Protein AF-A0A497GL86-F1 (afdb_monomer_lite)

Secondary structure (DSSP, 8-state):
-----S---------HHHHHHHHHHHHTTSSS-HHHHHHHHHHHHHHHHHHHHHT--------

Foldseek 3Di:
DDPPPPDDDDDDDDPPVVVVVLVVCCVVVVDVHSVRVVVVVVVVVCCVPVVVVVPPPPPPPPD

Structure (mmCIF, N/CA/C/O backbone):
data_AF-A0A497GL86-F1
#
_entry.id   AF-A0A497GL86-F1
#
loop_
_atom_site.group_PDB
_atom_site.id
_atom_site.type_symbol
_atom_site.label_atom_id
_atom_site.label_alt_id
_atom_site.label_comp_id
_atom_site.label_asym_id
_atom_site.label_entity_id
_atom_site.label_seq_id
_atom_site.pdbx_PDB_ins_code
_atom_site.Cartn_x
_atom_site.Cartn_y
_atom_site.Cartn_z
_atom_site.occupancy
_atom_site.B_iso_or_equiv
_atom_site.auth_seq_id
_atom_site.auth_comp_id
_atom_site.auth_asym_id
_atom_site.auth_atom_id
_atom_site.pdbx_PDB_model_num
ATOM 1 N N . MET A 1 1 ? 4.738 -27.804 14.932 1.00 46.47 1 MET A N 1
ATOM 2 C CA . MET A 1 1 ? 4.296 -27.492 13.555 1.00 46.47 1 MET A CA 1
ATOM 3 C C . MET A 1 1 ? 4.056 -25.994 13.464 1.00 46.47 1 MET A C 1
ATOM 5 O O . MET A 1 1 ? 2.989 -25.529 13.834 1.00 46.47 1 MET A O 1
ATOM 9 N N . THR A 1 2 ? 5.063 -25.216 13.072 1.00 50.09 2 THR A N 1
ATOM 10 C CA . THR A 1 2 ? 4.907 -23.759 12.962 1.00 50.09 2 THR A CA 1
ATOM 11 C C . THR A 1 2 ? 4.410 -23.450 11.557 1.00 50.09 2 THR A C 1
ATOM 13 O O . THR A 1 2 ? 5.160 -23.599 10.593 1.00 50.09 2 THR A O 1
ATOM 16 N N . HIS A 1 3 ? 3.140 -23.067 11.424 1.00 59.03 3 HIS A N 1
ATOM 17 C CA . HIS A 1 3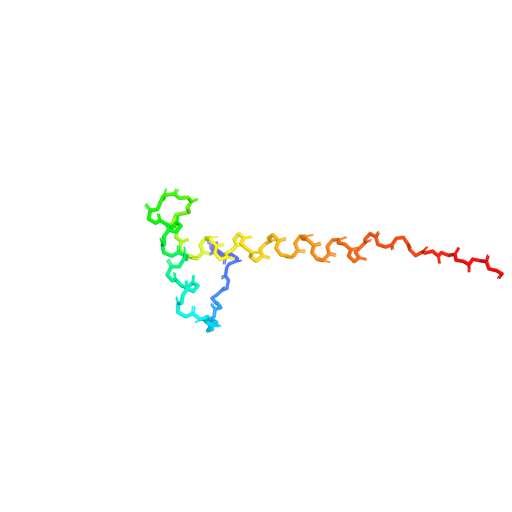 ? 2.602 -22.540 10.172 1.00 59.03 3 HIS A CA 1
ATOM 18 C C . HIS A 1 3 ? 3.344 -21.245 9.839 1.00 59.03 3 HIS A C 1
ATOM 20 O O . HIS A 1 3 ? 3.036 -20.176 10.360 1.00 59.03 3 HIS A O 1
ATOM 26 N N . LYS A 1 4 ? 4.378 -21.349 9.002 1.00 60.81 4 LYS A N 1
ATOM 27 C CA . LYS A 1 4 ? 5.092 -20.194 8.472 1.00 60.81 4 LYS A CA 1
ATOM 28 C C . LYS A 1 4 ? 4.130 -19.483 7.527 1.00 60.81 4 LYS A C 1
ATOM 30 O O . LYS A 1 4 ? 3.869 -19.965 6.426 1.00 60.81 4 LYS A O 1
ATOM 35 N N . SER A 1 5 ? 3.560 -18.367 7.969 1.00 66.56 5 SER A N 1
ATOM 36 C CA . SER A 1 5 ? 2.891 -17.440 7.066 1.00 66.56 5 SER A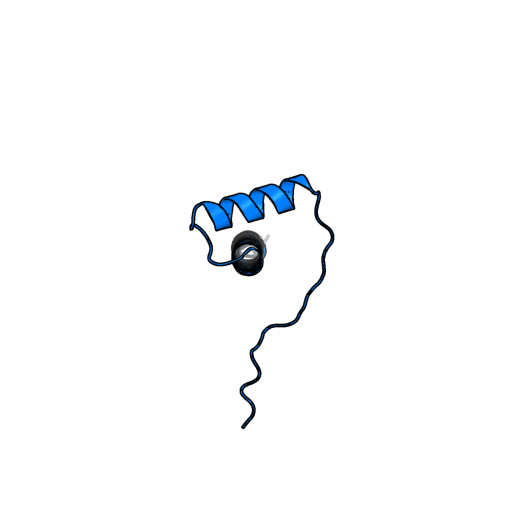 CA 1
ATOM 37 C C . SER A 1 5 ? 3.903 -17.078 5.974 1.00 66.56 5 SER A C 1
ATOM 39 O O . SER A 1 5 ? 4.993 -16.584 6.254 1.00 66.56 5 SER A O 1
ATOM 41 N N . ASN A 1 6 ? 3.599 -17.406 4.717 1.00 82.38 6 ASN A N 1
ATOM 42 C CA . ASN A 1 6 ? 4.487 -17.164 3.571 1.00 82.38 6 ASN A CA 1
ATOM 43 C C . ASN A 1 6 ? 4.516 -15.672 3.177 1.00 82.38 6 ASN A C 1
ATOM 45 O O . ASN A 1 6 ? 4.468 -15.327 2.000 1.00 82.38 6 ASN A O 1
ATOM 49 N N . LEU A 1 7 ? 4.566 -14.773 4.159 1.00 88.62 7 LEU A N 1
ATOM 50 C CA . LEU A 1 7 ? 4.680 -13.334 3.967 1.00 88.62 7 LEU A CA 1
ATOM 51 C C . LEU A 1 7 ? 6.046 -12.880 4.482 1.00 88.62 7 LEU A C 1
ATOM 53 O O . LEU A 1 7 ? 6.469 -13.251 5.575 1.00 88.62 7 LEU A O 1
ATOM 57 N N . LYS A 1 8 ? 6.745 -12.077 3.680 1.00 90.69 8 LYS A N 1
ATOM 58 C CA . LYS A 1 8 ? 7.997 -11.418 4.068 1.00 90.69 8 LYS A CA 1
ATOM 59 C C . LYS A 1 8 ? 7.727 -9.929 4.256 1.00 90.69 8 LYS A C 1
ATOM 61 O O . LYS A 1 8 ? 7.003 -9.342 3.453 1.00 90.69 8 LYS A O 1
ATOM 66 N N . LEU A 1 9 ? 8.306 -9.328 5.295 1.00 92.12 9 LEU A N 1
ATOM 67 C CA . LEU A 1 9 ? 8.262 -7.881 5.491 1.00 92.12 9 LEU A CA 1
ATOM 68 C C . LEU A 1 9 ? 9.163 -7.210 4.449 1.00 92.12 9 LEU A C 1
ATOM 70 O O . LEU A 1 9 ? 10.329 -7.573 4.308 1.00 92.12 9 LEU A O 1
ATOM 74 N N . VAL A 1 10 ? 8.611 -6.240 3.729 1.00 91.06 10 VAL A N 1
ATOM 75 C CA . VAL A 1 10 ? 9.329 -5.425 2.747 1.00 91.06 10 VAL A CA 1
ATOM 76 C C . VAL A 1 10 ? 9.035 -3.966 3.073 1.00 91.06 10 VAL A C 1
ATOM 78 O O . VAL A 1 10 ? 7.871 -3.606 3.236 1.00 91.06 10 VAL A O 1
ATOM 81 N N . SER A 1 11 ? 10.081 -3.146 3.189 1.00 93.75 11 SER A N 1
ATOM 82 C CA . SER A 1 11 ? 9.967 -1.698 3.386 1.00 93.75 11 SER A CA 1
ATOM 83 C C . SER A 1 11 ? 10.304 -0.978 2.085 1.00 93.75 11 SER A C 1
ATOM 85 O O . SER A 1 11 ? 11.272 -1.336 1.413 1.00 93.75 11 SER A O 1
ATOM 87 N N . VAL A 1 12 ? 9.496 0.016 1.721 1.00 92.56 12 VAL A N 1
ATOM 88 C CA . VAL A 1 12 ? 9.680 0.852 0.530 1.00 92.56 12 VAL A CA 1
ATOM 89 C C . VAL A 1 12 ? 9.345 2.298 0.874 1.00 92.56 12 VAL A C 1
ATOM 91 O O . VAL A 1 12 ? 8.467 2.551 1.697 1.00 92.56 12 VAL A O 1
ATOM 94 N N . HIS A 1 13 ? 10.017 3.242 0.222 1.00 96.19 13 HIS A N 1
ATOM 95 C CA . HIS A 1 13 ? 9.664 4.658 0.298 1.00 96.19 13 HIS A CA 1
ATOM 96 C C . HIS A 1 13 ? 8.709 4.997 -0.848 1.00 96.19 13 HIS A C 1
ATOM 98 O O . HIS A 1 13 ? 8.978 4.655 -2.000 1.00 96.19 13 HIS A O 1
ATOM 104 N N . LEU A 1 14 ? 7.600 5.664 -0.532 1.00 95.88 14 LEU A N 1
ATOM 105 C CA . LEU A 1 14 ? 6.611 6.136 -1.499 1.00 95.88 14 LEU A CA 1
ATOM 106 C C . LEU A 1 14 ? 6.426 7.649 -1.344 1.00 95.88 14 LEU A C 1
ATOM 108 O O . LEU A 1 14 ? 6.588 8.158 -0.234 1.00 95.88 14 LEU A O 1
ATOM 112 N N . PRO A 1 15 ? 6.061 8.370 -2.419 1.00 98.06 15 PRO A N 1
ATOM 113 C CA . PRO A 1 15 ? 5.613 9.750 -2.301 1.00 98.06 15 PRO A CA 1
ATOM 114 C C . PRO A 1 15 ? 4.449 9.862 -1.312 1.00 98.06 15 PRO A C 1
ATOM 116 O O . PRO A 1 15 ? 3.542 9.030 -1.329 1.00 98.06 15 PRO A O 1
ATOM 119 N N . GLU A 1 16 ? 4.446 10.917 -0.501 1.00 97.31 16 GLU A N 1
ATOM 120 C CA . GLU A 1 16 ? 3.457 11.139 0.564 1.00 97.31 16 GLU A CA 1
ATOM 121 C C . GLU A 1 16 ? 2.013 11.052 0.052 1.00 97.31 16 GLU A C 1
ATOM 123 O O . GLU A 1 16 ? 1.212 10.276 0.568 1.00 97.31 16 GLU A O 1
ATOM 128 N N . LYS A 1 17 ? 1.723 11.708 -1.078 1.00 97.75 17 LYS A N 1
ATOM 129 C CA . LYS A 1 17 ? 0.402 11.651 -1.724 1.00 97.75 17 LYS A CA 1
ATOM 130 C C . LYS A 1 17 ? -0.078 10.230 -2.022 1.00 97.75 17 LYS A C 1
ATOM 132 O O . LYS A 1 17 ? -1.274 9.970 -2.006 1.00 97.75 17 LYS A O 1
ATOM 137 N N . TYR A 1 18 ? 0.825 9.300 -2.332 1.00 97.19 18 TYR A N 1
ATOM 138 C CA . TYR A 1 18 ? 0.428 7.920 -2.623 1.00 97.19 18 TYR A CA 1
ATOM 139 C C . TYR A 1 18 ? 0.051 7.178 -1.345 1.00 97.19 18 TYR A C 1
ATOM 141 O O . TYR A 1 18 ? -0.865 6.358 -1.372 1.00 97.19 18 TYR A O 1
ATOM 149 N N . VAL A 1 19 ? 0.714 7.490 -0.231 1.00 96.44 19 VAL A N 1
ATOM 150 C CA . VAL A 1 19 ? 0.335 6.977 1.088 1.00 96.44 19 VAL A CA 1
ATOM 151 C C . VAL A 1 19 ? -1.044 7.511 1.476 1.00 96.44 19 VAL A C 1
ATOM 153 O O . VAL A 1 19 ? -1.902 6.712 1.841 1.00 96.44 19 VAL A 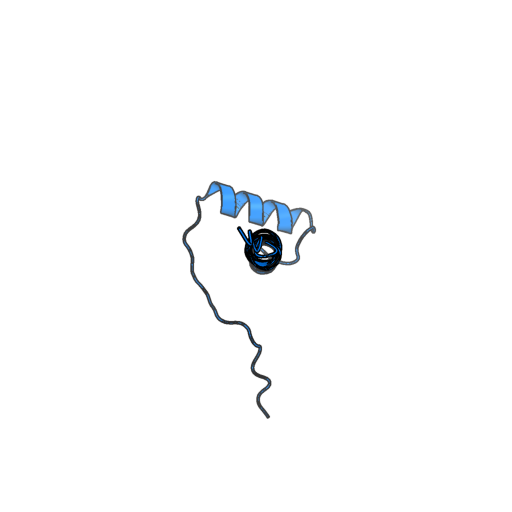O 1
ATOM 156 N N . GLU A 1 20 ? -1.305 8.805 1.272 1.00 97.69 20 GLU A N 1
ATOM 157 C CA . GLU A 1 20 ? -2.631 9.403 1.497 1.00 97.69 20 GLU A CA 1
ATOM 158 C C . GLU A 1 20 ? -3.721 8.736 0.644 1.00 97.69 20 GLU A C 1
ATOM 160 O O . GLU A 1 20 ? -4.815 8.446 1.123 1.00 97.69 20 GLU A O 1
ATOM 165 N N . TYR A 1 21 ? -3.451 8.458 -0.636 1.00 97.19 21 TYR A N 1
ATOM 166 C CA . TYR A 1 21 ? -4.418 7.755 -1.482 1.00 97.19 21 TYR A CA 1
ATOM 167 C C . TYR A 1 21 ? -4.668 6.322 -1.004 1.00 97.19 21 TYR A C 1
ATOM 169 O O . TYR A 1 21 ? -5.811 5.871 -1.029 1.00 97.19 21 TYR A O 1
ATOM 177 N N . LEU A 1 22 ? -3.638 5.614 -0.530 1.00 97.00 22 LEU A N 1
ATOM 178 C CA . LEU A 1 22 ? -3.805 4.290 0.073 1.00 97.00 22 LEU A CA 1
ATOM 179 C C . LEU A 1 22 ? -4.644 4.346 1.356 1.00 97.00 22 LEU A C 1
ATOM 181 O O . LEU A 1 22 ? -5.412 3.421 1.605 1.00 97.00 22 LEU A O 1
ATOM 185 N N . GLU A 1 23 ? -4.520 5.406 2.151 1.00 97.19 23 GLU A N 1
ATOM 186 C CA . GLU A 1 23 ? -5.347 5.629 3.343 1.00 97.19 23 GLU A CA 1
ATOM 187 C C . GLU A 1 23 ? -6.806 5.856 2.974 1.00 97.19 23 GLU A C 1
ATOM 189 O O . GLU A 1 23 ? -7.666 5.134 3.471 1.00 97.19 23 GLU A O 1
ATOM 194 N N . LYS A 1 24 ? -7.083 6.733 2.004 1.00 98.06 24 LYS A N 1
ATOM 195 C CA . LYS A 1 24 ? -8.450 6.968 1.509 1.00 98.06 24 LYS A CA 1
ATOM 196 C C . LYS A 1 24 ? -9.112 5.691 1.001 1.00 98.06 24 LYS A C 1
ATOM 198 O O . LYS A 1 24 ? -10.286 5.455 1.262 1.00 98.06 24 LYS A O 1
ATOM 203 N N . LEU A 1 25 ? -8.364 4.830 0.308 1.00 97.62 25 LEU A N 1
ATOM 204 C CA . LEU A 1 25 ? -8.879 3.534 -0.146 1.00 97.62 25 LEU A CA 1
ATOM 205 C C . LEU A 1 25 ? -9.304 2.623 1.020 1.00 97.62 25 LEU A C 1
ATOM 207 O O . LEU A 1 25 ? -10.251 1.849 0.879 1.00 97.62 25 LEU A O 1
ATOM 211 N N . VAL A 1 26 ? -8.619 2.708 2.159 1.00 97.81 26 VAL A N 1
ATOM 212 C CA . VAL A 1 26 ? -8.975 1.964 3.374 1.00 97.81 26 VAL A CA 1
ATOM 213 C C . VAL A 1 26 ? -10.154 2.621 4.091 1.00 97.81 26 VAL A C 1
ATOM 215 O O . VAL A 1 26 ? -11.081 1.918 4.479 1.00 97.81 26 VAL A O 1
ATOM 218 N N . GLU A 1 27 ? -10.170 3.950 4.210 1.00 97.75 27 GLU A N 1
ATOM 219 C CA . GLU A 1 27 ? -11.277 4.717 4.806 1.00 97.75 27 GLU A CA 1
ATOM 220 C C . GLU A 1 27 ? -12.602 4.494 4.071 1.00 97.75 27 GLU A C 1
ATOM 222 O O . GLU A 1 27 ? -13.652 4.360 4.692 1.00 97.75 27 GLU A O 1
ATOM 227 N N . MET A 1 28 ? -12.551 4.379 2.743 1.00 97.69 28 MET A N 1
ATOM 228 C CA . MET A 1 28 ? -13.704 4.041 1.906 1.00 97.69 28 MET A CA 1
ATOM 229 C C . MET A 1 28 ? -14.154 2.574 2.045 1.00 97.69 28 MET A C 1
ATOM 231 O O . MET A 1 28 ? -15.118 2.170 1.400 1.00 97.69 28 MET A O 1
ATOM 235 N N . GLY A 1 29 ? -13.450 1.752 2.832 1.00 96.75 29 GLY A N 1
ATOM 236 C CA . GLY A 1 29 ? -13.757 0.335 3.033 1.00 96.75 29 GLY A CA 1
ATOM 237 C C . GLY A 1 29 ? -13.433 -0.563 1.836 1.00 96.75 29 GLY A C 1
ATOM 238 O O . GLY A 1 29 ? -13.818 -1.731 1.833 1.00 96.75 29 GLY A O 1
ATOM 239 N N . LEU A 1 30 ? -12.722 -0.056 0.819 1.00 96.38 30 LEU A N 1
ATOM 240 C CA . LEU A 1 30 ? -12.374 -0.832 -0.380 1.00 96.38 30 LEU A CA 1
ATOM 241 C C . LEU A 1 30 ? -11.290 -1.873 -0.094 1.00 96.38 30 LEU A C 1
ATOM 243 O O . LEU A 1 30 ? -11.246 -2.921 -0.737 1.00 96.38 30 LEU A O 1
ATOM 247 N N . TYR A 1 31 ? -10.416 -1.584 0.870 1.00 97.38 31 TYR A N 1
ATOM 248 C CA . TYR A 1 31 ? -9.382 -2.503 1.324 1.00 97.38 31 TYR A CA 1
ATOM 249 C C . TYR A 1 31 ? -9.316 -2.526 2.850 1.00 97.38 31 TYR A C 1
ATOM 251 O O . TYR A 1 31 ? -9.425 -1.481 3.485 1.00 97.38 31 TYR A O 1
ATOM 259 N N . PRO A 1 32 ? -9.042 -3.690 3.459 1.00 95.75 32 PRO A N 1
ATOM 260 C CA . PRO A 1 32 ? -8.979 -3.816 4.914 1.00 95.75 32 PRO A CA 1
ATOM 261 C C . PRO A 1 32 ? -7.740 -3.146 5.529 1.00 95.75 32 PRO A C 1
ATOM 263 O O . PRO A 1 32 ? -7.699 -2.901 6.729 1.00 95.75 32 PRO A O 1
ATOM 266 N N . SER A 1 33 ? -6.686 -2.901 4.743 1.00 97.12 33 SER A N 1
ATOM 267 C CA . SER A 1 33 ? -5.477 -2.208 5.200 1.00 97.12 33 SER A CA 1
ATOM 268 C C . SER A 1 33 ? -4.656 -1.677 4.027 1.00 97.12 33 SER A C 1
ATOM 270 O O . SER A 1 33 ? -4.735 -2.202 2.912 1.00 97.12 33 SER A O 1
ATOM 272 N N . ARG A 1 34 ? -3.771 -0.710 4.309 1.00 94.69 34 ARG A N 1
ATOM 273 C CA . ARG A 1 34 ? -2.781 -0.207 3.340 1.00 94.69 34 ARG A CA 1
ATOM 274 C C . ARG A 1 34 ? -1.927 -1.345 2.780 1.00 94.69 34 ARG A C 1
ATOM 276 O O . ARG A 1 34 ? -1.671 -1.404 1.583 1.00 94.69 34 ARG A O 1
ATOM 283 N N . SER A 1 35 ? -1.531 -2.293 3.633 1.00 95.25 35 SER A N 1
ATOM 284 C CA . SER A 1 35 ? -0.742 -3.456 3.220 1.00 95.25 35 SER A CA 1
ATOM 285 C C . SER A 1 35 ? -1.492 -4.362 2.244 1.00 95.25 35 SER A C 1
ATOM 287 O O . SER A 1 35 ? -0.865 -4.914 1.345 1.00 95.25 35 SER A O 1
ATOM 289 N N . GLU A 1 36 ? -2.809 -4.520 2.394 1.00 95.50 36 GLU A N 1
ATOM 290 C CA . GLU A 1 36 ? -3.606 -5.318 1.457 1.00 95.50 36 GLU A CA 1
ATOM 291 C C . GLU A 1 36 ? -3.763 -4.616 0.108 1.00 95.50 36 GLU A C 1
ATOM 293 O O . GLU A 1 36 ? -3.560 -5.246 -0.929 1.00 95.50 36 GLU A O 1
ATOM 298 N N . ALA A 1 37 ? -4.012 -3.304 0.117 1.00 96.56 37 ALA A N 1
ATOM 299 C CA . ALA A 1 37 ? -4.052 -2.498 -1.101 1.00 96.56 37 ALA A CA 1
ATOM 300 C C . ALA A 1 37 ? -2.722 -2.580 -1.878 1.00 96.56 37 ALA A C 1
ATOM 302 O O . ALA A 1 37 ? -2.715 -2.830 -3.084 1.00 96.56 37 ALA A O 1
ATOM 303 N N . ILE A 1 38 ? -1.582 -2.473 -1.181 1.00 96.25 38 ILE A N 1
ATOM 304 C CA . ILE A 1 38 ? -0.250 -2.620 -1.790 1.00 96.25 38 ILE A CA 1
ATOM 305 C C . ILE A 1 38 ? -0.055 -4.036 -2.351 1.00 96.25 38 ILE A C 1
ATOM 307 O O . ILE A 1 38 ? 0.413 -4.188 -3.479 1.00 96.25 38 ILE A O 1
ATOM 311 N N . ARG A 1 39 ? -0.428 -5.087 -1.605 1.00 94.94 39 ARG A N 1
ATOM 312 C CA . ARG A 1 39 ? -0.323 -6.478 -2.083 1.00 94.94 39 ARG A CA 1
ATOM 313 C C . ARG A 1 39 ? -1.132 -6.708 -3.359 1.00 94.94 39 ARG A C 1
ATOM 315 O O . ARG A 1 39 ? -0.640 -7.374 -4.270 1.00 94.94 39 ARG A O 1
ATOM 322 N N . VAL A 1 40 ? -2.342 -6.154 -3.436 1.00 95.62 40 VAL A N 1
ATOM 323 C CA . VAL A 1 40 ? -3.205 -6.211 -4.625 1.00 95.62 40 VAL A CA 1
ATOM 324 C C . VAL A 1 40 ? -2.542 -5.508 -5.806 1.00 95.62 40 VAL A C 1
ATOM 326 O O . VAL A 1 40 ? -2.373 -6.135 -6.851 1.00 95.62 40 VAL A O 1
ATOM 329 N N . ALA A 1 41 ? -2.068 -4.274 -5.618 1.00 95.31 41 ALA A N 1
ATOM 330 C CA . ALA A 1 41 ? -1.388 -3.517 -6.666 1.00 95.31 41 ALA A CA 1
ATOM 331 C C . ALA A 1 41 ? -0.147 -4.251 -7.210 1.00 95.31 41 ALA A C 1
ATOM 333 O O . ALA A 1 41 ? 0.025 -4.373 -8.423 1.00 95.31 41 ALA A O 1
ATOM 334 N N . VAL A 1 42 ? 0.689 -4.808 -6.325 1.00 94.62 42 VAL A N 1
ATOM 335 C CA . VAL A 1 42 ? 1.879 -5.587 -6.711 1.00 94.62 42 VAL A CA 1
ATOM 336 C C . VAL A 1 42 ? 1.494 -6.862 -7.465 1.00 94.62 42 VAL A C 1
ATOM 338 O O . VAL A 1 42 ? 2.099 -7.180 -8.488 1.00 94.62 42 VAL A O 1
ATOM 341 N N . ARG A 1 43 ? 0.478 -7.600 -7.001 1.00 93.50 43 ARG A N 1
ATOM 342 C CA . ARG A 1 43 ? -0.003 -8.813 -7.680 1.00 93.50 43 ARG A CA 1
ATOM 343 C C . ARG A 1 43 ? -0.497 -8.501 -9.088 1.00 93.50 43 ARG A C 1
ATOM 345 O O . ARG A 1 43 ? -0.177 -9.239 -10.020 1.00 93.50 43 ARG A O 1
ATOM 352 N N . ASP A 1 44 ? -1.279 -7.441 -9.234 1.00 94.00 44 ASP A N 1
ATOM 353 C CA . ASP A 1 44 ? -1.891 -7.079 -10.507 1.00 94.00 44 ASP A CA 1
ATOM 354 C C . ASP A 1 44 ? -0.832 -6.570 -11.498 1.00 94.00 44 ASP A C 1
ATOM 356 O O . ASP A 1 44 ? -0.864 -6.954 -12.669 1.00 94.00 44 ASP A O 1
ATOM 360 N N . LEU A 1 45 ? 0.179 -5.837 -11.015 1.00 93.94 45 LEU A N 1
ATOM 361 C CA . LEU A 1 45 ? 1.375 -5.479 -11.784 1.00 93.94 45 LEU A CA 1
ATOM 362 C C . LEU A 1 45 ? 2.116 -6.727 -12.298 1.00 93.94 45 LEU A C 1
ATOM 364 O O . LEU A 1 45 ? 2.360 -6.853 -13.497 1.00 93.94 45 LEU A O 1
ATOM 368 N N . ILE A 1 46 ? 2.419 -7.690 -11.417 1.00 93.38 46 ILE A N 1
ATOM 369 C CA . ILE A 1 46 ? 3.123 -8.930 -11.794 1.00 93.38 46 ILE A CA 1
ATOM 370 C C . ILE A 1 46 ? 2.316 -9.722 -12.827 1.00 93.38 46 ILE A C 1
ATOM 372 O O . ILE A 1 46 ? 2.872 -10.186 -13.821 1.00 93.38 46 ILE A O 1
ATOM 376 N N . ARG A 1 47 ? 1.003 -9.879 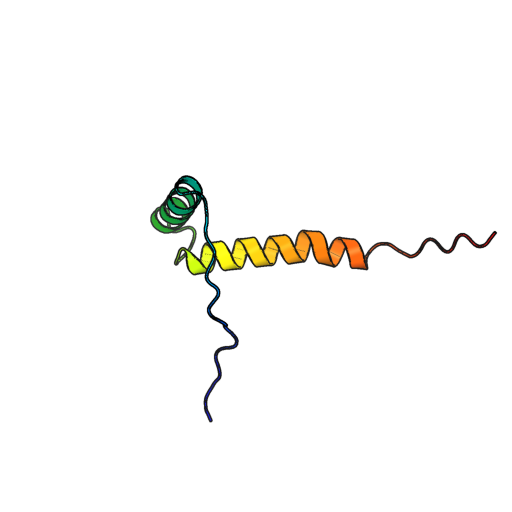-12.620 1.00 89.06 47 ARG A N 1
ATOM 377 C CA . ARG A 1 47 ? 0.126 -10.574 -13.576 1.00 89.06 47 ARG A CA 1
ATOM 378 C C . ARG A 1 47 ? 0.127 -9.888 -14.935 1.00 89.06 47 ARG A C 1
ATOM 380 O O . ARG A 1 47 ? 0.210 -10.570 -15.953 1.00 89.06 47 ARG A O 1
ATOM 387 N N . ARG A 1 48 ? 0.046 -8.556 -14.958 1.00 89.19 48 ARG A N 1
ATOM 388 C CA . ARG A 1 48 ? 0.023 -7.775 -16.196 1.00 89.19 48 ARG A CA 1
ATOM 389 C C . ARG A 1 48 ? 1.312 -7.942 -16.992 1.00 89.19 48 ARG A C 1
ATOM 391 O O . ARG A 1 48 ? 1.231 -8.180 -18.194 1.00 89.19 48 ARG A O 1
ATOM 398 N N . ASP A 1 49 ? 2.468 -7.842 -16.348 1.00 89.88 49 ASP A N 1
ATOM 399 C CA . ASP A 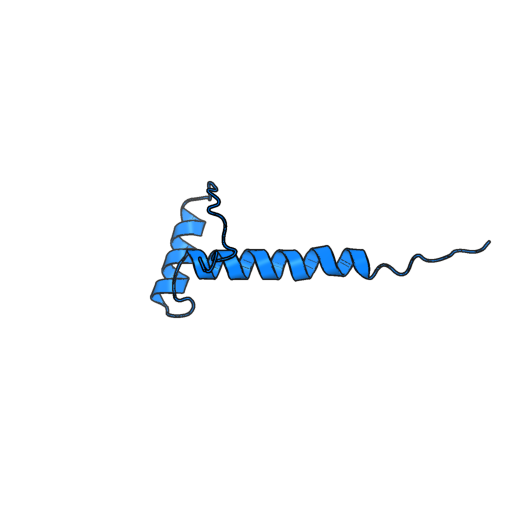1 49 ? 3.736 -7.687 -17.069 1.00 89.88 49 ASP A CA 1
ATOM 400 C C . ASP A 1 49 ? 4.492 -9.011 -17.237 1.00 89.88 49 ASP A C 1
ATOM 402 O O . ASP A 1 49 ? 5.040 -9.290 -18.307 1.00 89.88 49 ASP A O 1
ATOM 406 N N . LEU A 1 50 ? 4.460 -9.889 -16.230 1.00 82.75 50 LEU A N 1
ATOM 407 C CA . LEU A 1 50 ? 5.174 -11.166 -16.274 1.00 82.75 50 LEU A CA 1
ATOM 408 C C . LEU A 1 50 ? 4.469 -12.189 -17.180 1.00 82.75 50 LEU A C 1
ATOM 410 O O . LEU A 1 50 ? 5.121 -12.974 -17.869 1.00 82.75 50 LEU A O 1
ATOM 414 N N . TRP A 1 51 ? 3.131 -12.193 -17.217 1.00 70.62 51 TRP A N 1
ATOM 415 C CA . TRP A 1 51 ? 2.390 -13.114 -18.090 1.00 70.62 51 TRP A CA 1
ATOM 416 C C . TRP A 1 51 ? 2.400 -12.669 -19.556 1.00 70.62 51 TRP A C 1
ATOM 418 O O . TRP A 1 51 ? 2.400 -13.528 -20.437 1.00 70.62 51 TRP A O 1
ATOM 428 N N . ARG A 1 52 ? 2.527 -11.363 -19.838 1.00 62.53 52 ARG A N 1
ATOM 429 C CA . ARG A 1 52 ? 2.755 -10.855 -21.205 1.00 62.53 52 ARG A CA 1
ATOM 430 C C . ARG A 1 52 ? 4.070 -11.356 -21.801 1.00 62.53 52 ARG A C 1
ATOM 432 O O . ARG A 1 52 ? 4.096 -11.717 -22.973 1.00 62.53 52 ARG A O 1
ATOM 439 N N . GLN A 1 53 ? 5.141 -11.450 -21.008 1.00 60.03 53 GLN A N 1
ATOM 440 C CA . GLN A 1 53 ? 6.416 -12.002 -21.493 1.00 60.03 53 GLN A CA 1
ATOM 441 C C . GLN A 1 53 ? 6.325 -13.495 -21.825 1.00 60.03 53 GLN A C 1
ATOM 443 O O . GLN A 1 53 ? 6.940 -13.954 -22.786 1.00 60.03 53 GLN A O 1
ATOM 448 N N . ARG A 1 54 ? 5.529 -14.261 -21.070 1.00 58.53 54 ARG A N 1
ATOM 449 C CA . ARG A 1 54 ? 5.386 -15.710 -21.281 1.00 58.53 54 ARG A CA 1
ATOM 450 C C . ARG A 1 54 ? 4.572 -16.065 -22.530 1.00 58.53 54 ARG A C 1
ATOM 452 O O . ARG A 1 54 ? 4.703 -17.178 -23.028 1.00 58.53 54 ARG A O 1
ATOM 459 N N . TYR A 1 55 ? 3.774 -15.124 -23.038 1.00 53.84 55 TYR A N 1
ATOM 460 C CA . TYR A 1 55 ? 2.908 -15.283 -24.210 1.00 53.84 55 TYR A CA 1
ATOM 461 C C . TYR A 1 55 ? 3.395 -14.509 -25.443 1.00 53.84 55 TYR A C 1
ATOM 463 O O . TYR A 1 55 ? 2.602 -14.162 -26.312 1.00 53.84 55 TYR A O 1
ATOM 471 N N . SER A 1 56 ? 4.701 -14.257 -25.564 1.00 57.84 56 SER A N 1
ATOM 472 C CA . SER A 1 56 ? 5.287 -14.081 -26.895 1.00 57.84 56 SER A CA 1
ATOM 473 C C . SER A 1 56 ? 5.505 -15.474 -27.484 1.00 57.84 56 SER A C 1
ATOM 475 O O . SER A 1 56 ? 6.487 -16.123 -27.106 1.00 57.84 56 SER A O 1
ATOM 477 N N . PRO A 1 57 ? 4.630 -15.991 -28.376 1.00 56.62 57 PRO A N 1
ATOM 478 C CA . PRO A 1 57 ? 5.000 -17.154 -29.159 1.00 56.62 57 PRO A CA 1
ATOM 479 C C . PRO A 1 57 ? 6.288 -16.752 -29.867 1.00 56.62 57 PRO A C 1
ATOM 481 O O . PRO A 1 57 ? 6.310 -15.763 -30.602 1.00 56.62 57 PRO A O 1
ATOM 484 N N . LYS A 1 58 ? 7.387 -17.461 -29.580 1.00 60.44 58 LYS A N 1
ATOM 485 C CA . LYS A 1 58 ? 8.602 -17.367 -30.386 1.00 60.44 58 LYS A CA 1
ATOM 486 C C . LYS A 1 58 ? 8.133 -17.523 -31.825 1.00 60.44 58 LYS A C 1
ATOM 488 O O . LYS A 1 58 ? 7.785 -18.632 -32.229 1.00 60.44 58 LYS A O 1
ATOM 493 N N . ARG A 1 59 ? 8.072 -16.417 -32.573 1.00 61.88 59 ARG A N 1
ATOM 494 C CA . ARG A 1 59 ? 7.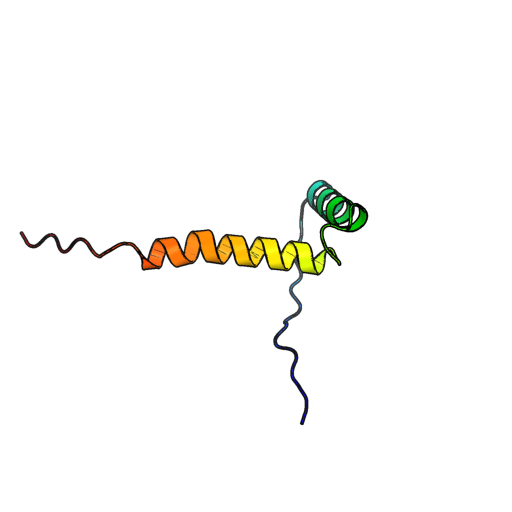922 -16.442 -34.021 1.00 61.88 59 ARG A CA 1
ATOM 495 C C . ARG A 1 59 ? 9.174 -17.162 -34.488 1.00 61.88 59 ARG A C 1
ATOM 497 O O . ARG A 1 59 ? 10.235 -16.561 -34.612 1.00 61.88 59 ARG A O 1
ATOM 504 N N . ARG A 1 60 ? 9.071 -18.483 -34.636 1.00 59.16 60 ARG A N 1
ATOM 505 C CA . ARG A 1 60 ? 9.977 -19.252 -35.469 1.00 59.16 60 ARG A CA 1
ATOM 506 C C . ARG A 1 60 ? 9.742 -18.712 -36.875 1.00 59.16 60 ARG A C 1
ATOM 508 O O . ARG A 1 60 ? 8.889 -19.206 -37.595 1.00 59.16 60 ARG A O 1
ATOM 515 N N . MET A 1 61 ? 10.432 -17.628 -37.213 1.00 59.91 61 MET A N 1
ATOM 516 C CA . MET A 1 61 ? 10.761 -17.333 -38.596 1.00 59.91 61 MET A CA 1
ATOM 517 C C . MET A 1 61 ? 11.802 -18.376 -38.973 1.00 59.91 61 MET A C 1
ATOM 519 O O . MET A 1 61 ? 12.993 -18.205 -38.745 1.00 59.91 61 MET A O 1
ATOM 523 N N . THR A 1 62 ? 11.307 -19.521 -39.426 1.00 58.94 62 THR A N 1
ATOM 524 C CA . THR A 1 62 ? 12.045 -20.355 -40.360 1.00 58.94 62 THR A CA 1
ATOM 525 C C . THR A 1 62 ? 12.069 -19.580 -41.671 1.00 58.94 62 THR A C 1
ATOM 527 O O . THR A 1 62 ? 11.021 -19.410 -42.297 1.00 58.94 62 THR A O 1
ATOM 530 N N . ALA A 1 63 ? 13.235 -19.041 -42.004 1.00 52.88 63 ALA A N 1
ATOM 531 C CA . ALA A 1 63 ? 13.623 -18.737 -43.371 1.00 52.88 63 ALA A CA 1
ATOM 532 C C . ALA A 1 63 ? 14.673 -19.777 -43.763 1.00 52.88 63 ALA A C 1
ATOM 534 O O . ALA A 1 63 ? 15.494 -20.110 -42.873 1.00 52.88 63 ALA A O 1
#

Radius of gyration: 18.12 Å; chains: 1; bounding box: 27×39×57 Å

Sequence (63 aa):
MTHKSNLKLVSVHLPEKYVEYLEKLVEMGLYPSRSEAIRVAVRDLIRRDLWRQRYSPKRRMTA

pLDDT: mean 84.32, std 16.76, range [46.47, 98.06]